Protein AF-A0A3M1ZAU6-F1 (afdb_monomer_lite)

pLDDT: mean 72.03, std 17.82, range [27.53, 95.62]

Sequence (180 aa):
MIGEVCVTHIYGMLLENPDWTAGNATLAAFKDDMAADFVGQSETLRQSIRQLQSDIEAHGQSLAADRATLDSLAARAGDLVTAIAAATDTTVQDSLRALLLPVTDAADILVATLSESDSLFWTTVLDATNTLLAQNDGLDDSAWHYWAEKRLNEIALNSLTHRQVIYIRRRIAAATATRR

Secondary structure (DSSP, 8-state):
---------HHHHHHH-GGGGTT-SSHHHHHHHHTSSHHHHHHHHHHHHHHHHHHHHHHHHHTHHHHHHHHHHHHHHHHHHHHHHH---HHHHHHHHHHHHHHHHHHHHHHHHHHHHHHHHHHHHHHHHHHHHHHHHTS--SSHHHHHHHHHHHHHHHHHHHHHHHHHHHHHHHHHHTT-

Structure (mmCIF, N/CA/C/O backbone):
data_AF-A0A3M1ZAU6-F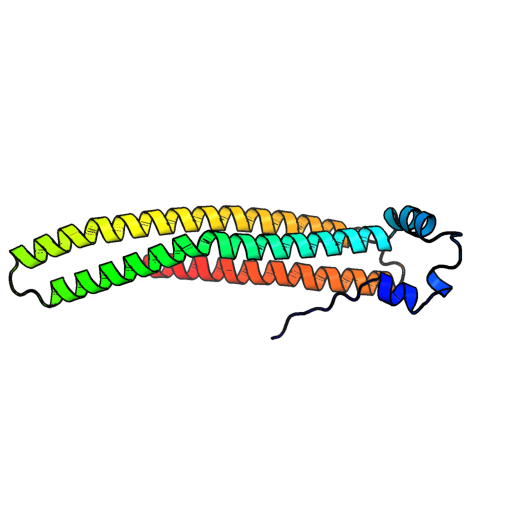1
#
_entry.id   AF-A0A3M1ZAU6-F1
#
loop_
_atom_site.group_PDB
_atom_site.id
_atom_site.type_symbol
_atom_site.label_atom_id
_atom_site.label_alt_id
_atom_site.label_comp_id
_atom_site.label_asym_id
_atom_site.label_entity_id
_atom_site.label_seq_id
_atom_site.pdbx_PDB_ins_code
_atom_site.Cartn_x
_atom_site.Cartn_y
_atom_site.Cartn_z
_atom_site.occupancy
_atom_site.B_iso_or_equiv
_atom_site.auth_seq_id
_atom_site.auth_comp_id
_atom_site.auth_asym_id
_atom_site.auth_atom_id
_atom_site.pdbx_PDB_model_num
ATOM 1 N N . MET A 1 1 ? 18.582 -8.563 6.661 1.00 29.03 1 MET A N 1
ATOM 2 C CA . MET A 1 1 ? 18.559 -7.677 5.482 1.00 29.03 1 MET A CA 1
ATOM 3 C C . MET A 1 1 ? 18.819 -8.535 4.261 1.00 29.03 1 MET A C 1
ATOM 5 O O . MET A 1 1 ? 19.957 -8.888 4.011 1.00 29.03 1 MET A O 1
ATOM 9 N N . ILE A 1 2 ? 17.765 -8.980 3.586 1.00 27.53 2 ILE A N 1
ATOM 10 C CA . ILE A 1 2 ? 17.860 -9.641 2.281 1.00 27.53 2 ILE A CA 1
ATOM 11 C C . ILE A 1 2 ? 16.959 -8.798 1.390 1.00 27.53 2 ILE A C 1
ATOM 13 O O . ILE A 1 2 ? 15.772 -8.690 1.699 1.00 27.53 2 ILE A O 1
ATOM 17 N N . GLY A 1 3 ? 17.505 -8.160 0.357 1.00 28.73 3 GLY A N 1
ATOM 18 C CA . GLY A 1 3 ? 16.657 -7.516 -0.644 1.00 28.73 3 GLY A CA 1
ATOM 19 C C . GLY A 1 3 ? 17.181 -6.261 -1.327 1.00 28.73 3 GLY A C 1
ATOM 20 O O . GLY A 1 3 ? 16.444 -5.729 -2.148 1.00 28.73 3 GLY A O 1
ATOM 21 N N . GLU A 1 4 ? 18.408 -5.803 -1.070 1.00 34.56 4 GLU A N 1
ATOM 22 C CA . GLU A 1 4 ? 19.088 -4.965 -2.064 1.00 34.56 4 GLU A CA 1
ATOM 23 C C . GLU A 1 4 ? 19.498 -5.881 -3.218 1.00 34.56 4 GLU A C 1
ATOM 25 O O . GLU A 1 4 ? 20.598 -6.428 -3.264 1.00 34.56 4 GLU A O 1
ATOM 30 N N . VAL A 1 5 ? 18.576 -6.100 -4.156 1.00 40.97 5 VAL A N 1
ATOM 31 C CA . VAL A 1 5 ? 19.003 -6.348 -5.529 1.00 40.97 5 VAL A CA 1
ATOM 32 C C . VAL A 1 5 ? 19.620 -5.022 -5.954 1.00 40.97 5 VAL A C 1
ATOM 34 O O . VAL A 1 5 ? 18.906 -4.099 -6.338 1.00 40.97 5 VAL A O 1
ATOM 37 N N . CYS A 1 6 ? 20.936 -4.890 -5.770 1.00 39.25 6 CYS A N 1
ATOM 38 C CA . CYS A 1 6 ? 21.713 -3.825 -6.383 1.00 39.25 6 CYS A CA 1
ATOM 39 C C . CYS A 1 6 ? 21.531 -3.980 -7.887 1.00 39.25 6 CYS A C 1
ATOM 41 O O . CYS A 1 6 ? 22.209 -4.770 -8.537 1.00 39.25 6 CYS A O 1
ATOM 43 N N . VAL A 1 7 ? 20.554 -3.262 -8.423 1.00 44.50 7 VAL A N 1
ATOM 44 C CA . VAL A 1 7 ? 20.409 -3.056 -9.850 1.00 44.50 7 VAL A CA 1
ATOM 45 C C . VAL A 1 7 ? 21.634 -2.245 -10.261 1.00 44.50 7 VAL A C 1
ATOM 47 O O . VAL A 1 7 ? 21.680 -1.028 -10.076 1.00 44.50 7 VAL A O 1
ATOM 50 N N . THR A 1 8 ? 22.683 -2.937 -10.704 1.00 49.28 8 THR A N 1
ATOM 51 C CA . THR A 1 8 ? 23.946 -2.327 -11.120 1.00 49.28 8 THR A CA 1
ATOM 52 C C . THR A 1 8 ? 23.634 -1.277 -12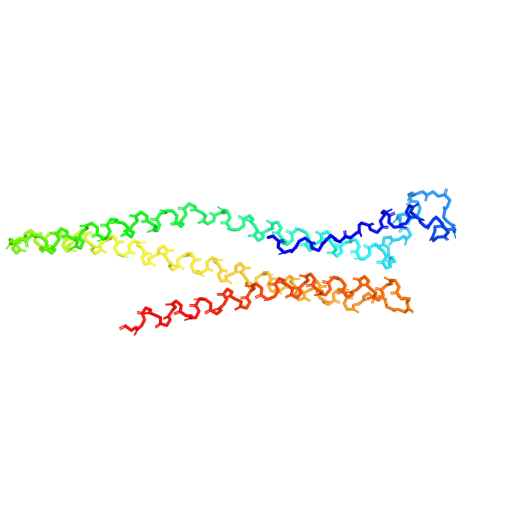.178 1.00 49.28 8 THR A C 1
ATOM 54 O O . THR A 1 8 ? 23.055 -1.589 -13.220 1.00 49.28 8 THR A O 1
ATOM 57 N N . HIS A 1 9 ? 23.947 -0.009 -11.894 1.00 55.25 9 HIS A N 1
ATOM 58 C CA . HIS A 1 9 ? 23.708 1.103 -12.815 1.00 55.25 9 HIS A CA 1
ATOM 59 C C . HIS A 1 9 ? 24.356 0.752 -14.158 1.00 55.25 9 HIS A C 1
ATOM 61 O O . HIS A 1 9 ? 25.561 0.518 -14.210 1.00 55.25 9 HIS A O 1
ATOM 67 N N . ILE A 1 10 ? 23.574 0.693 -15.237 1.00 51.44 10 ILE A N 1
ATOM 68 C CA . ILE A 1 10 ? 24.080 0.286 -16.555 1.00 51.44 10 ILE A CA 1
ATOM 69 C C . ILE A 1 10 ? 25.193 1.245 -17.009 1.00 51.44 10 ILE A C 1
ATOM 71 O O . ILE A 1 10 ? 26.161 0.825 -17.628 1.00 51.44 10 ILE A O 1
ATOM 75 N N . TYR A 1 11 ? 25.138 2.504 -16.562 1.00 46.56 11 TYR A N 1
ATOM 76 C CA . TYR A 1 11 ? 26.209 3.485 -16.727 1.00 46.56 11 TYR A CA 1
ATOM 77 C C . TYR A 1 11 ? 27.533 3.096 -16.049 1.00 46.56 11 TYR A C 1
ATOM 79 O O . TYR A 1 11 ? 28.586 3.423 -16.580 1.00 46.56 11 TYR A O 1
ATOM 87 N N . GLY A 1 12 ? 27.509 2.383 -14.920 1.00 49.62 12 GLY A N 1
ATOM 88 C CA . GLY A 1 12 ? 28.716 1.829 -14.296 1.00 49.62 12 GLY A CA 1
ATOM 89 C C . GLY A 1 12 ? 29.340 0.726 -15.152 1.00 49.62 12 GLY A C 1
ATOM 90 O O . GLY A 1 12 ? 30.534 0.765 -15.419 1.00 49.62 12 GLY A O 1
ATOM 91 N N . MET A 1 13 ? 28.518 -0.182 -15.689 1.00 50.88 13 MET A N 1
ATOM 92 C CA . MET A 1 13 ? 28.999 -1.247 -16.582 1.00 50.88 13 MET A CA 1
ATOM 93 C C . MET A 1 13 ? 29.466 -0.721 -17.949 1.00 50.88 13 MET A C 1
ATOM 95 O O . MET A 1 13 ? 30.411 -1.261 -18.519 1.00 50.88 13 MET A O 1
ATOM 99 N N . LEU A 1 14 ? 28.837 0.341 -18.466 1.00 48.88 14 LEU A N 1
ATOM 100 C CA . LEU A 1 14 ? 29.240 1.022 -19.704 1.00 48.88 14 LEU A CA 1
ATOM 101 C C . LEU A 1 14 ? 30.577 1.763 -19.547 1.00 48.88 14 LEU A C 1
ATOM 103 O O . LEU A 1 14 ? 31.363 1.803 -20.487 1.00 48.88 14 LEU A O 1
ATOM 107 N N . LEU A 1 15 ? 30.862 2.314 -18.360 1.00 45.59 15 LEU A N 1
ATOM 108 C CA . LEU A 1 15 ? 32.170 2.902 -18.040 1.00 45.59 15 LEU A CA 1
ATOM 109 C C . LEU A 1 15 ? 33.272 1.839 -17.911 1.00 45.59 15 LEU A C 1
ATOM 111 O O . LEU A 1 15 ? 34.426 2.114 -18.231 1.00 45.59 15 LEU A O 1
ATOM 115 N N . GLU A 1 16 ? 32.921 0.634 -17.463 1.00 44.84 16 GLU A N 1
ATOM 116 C CA . GLU A 1 16 ? 33.837 -0.508 -17.345 1.00 44.84 16 GLU A CA 1
ATOM 117 C C . GLU A 1 16 ? 34.095 -1.220 -18.686 1.00 44.84 16 GLU A C 1
ATOM 119 O O . GLU A 1 16 ? 35.085 -1.938 -18.811 1.00 44.84 16 GLU A O 1
ATOM 124 N N . ASN A 1 17 ? 33.244 -1.003 -19.699 1.00 44.28 17 ASN A N 1
ATOM 125 C CA . ASN A 1 17 ? 33.332 -1.635 -21.020 1.00 44.28 17 ASN A CA 1
ATOM 126 C C . ASN A 1 17 ? 33.204 -0.586 -22.145 1.00 44.28 17 ASN A C 1
ATOM 128 O O . ASN A 1 17 ? 32.196 -0.552 -22.855 1.00 44.28 17 ASN A O 1
ATOM 132 N N . PRO A 1 18 ? 34.220 0.279 -22.334 1.00 51.31 18 PRO A N 1
ATOM 133 C CA . PRO A 1 18 ? 34.162 1.408 -23.268 1.00 51.31 18 PRO A CA 1
ATOM 134 C C . PRO A 1 18 ? 33.949 0.989 -24.732 1.00 51.31 18 PRO A C 1
ATOM 136 O O . PRO A 1 18 ? 33.390 1.760 -25.512 1.00 51.31 18 PRO A O 1
ATOM 139 N N . ASP A 1 19 ? 34.303 -0.243 -25.102 1.00 52.50 19 ASP A N 1
ATOM 140 C CA . ASP A 1 19 ? 34.096 -0.787 -26.451 1.00 52.50 19 ASP A CA 1
ATOM 141 C C . ASP A 1 19 ? 32.606 -0.914 -26.823 1.00 52.50 19 ASP A C 1
ATOM 143 O O . ASP A 1 19 ? 32.263 -0.952 -28.002 1.00 52.50 19 ASP A O 1
ATOM 147 N N . TRP A 1 20 ? 31.703 -0.915 -25.834 1.00 49.44 20 TRP A N 1
ATOM 148 C CA . TRP A 1 20 ? 30.248 -0.899 -26.042 1.00 49.44 20 TRP A CA 1
ATOM 149 C C . TRP A 1 20 ? 29.717 0.489 -26.434 1.00 49.44 20 TRP A C 1
ATOM 151 O O . TRP A 1 20 ? 28.560 0.622 -26.818 1.00 49.44 20 TRP A O 1
ATOM 161 N N . THR A 1 21 ? 30.559 1.526 -26.359 1.00 50.22 21 THR A N 1
ATOM 162 C CA . THR A 1 21 ? 30.239 2.915 -26.745 1.00 50.22 21 THR A CA 1
ATOM 163 C C . THR A 1 21 ? 30.874 3.331 -28.078 1.00 50.22 21 THR A C 1
ATOM 165 O O . THR A 1 21 ? 30.766 4.490 -28.491 1.00 50.22 21 THR A O 1
ATOM 168 N N . ALA A 1 22 ? 31.544 2.400 -28.767 1.00 44.75 22 ALA A N 1
ATOM 169 C CA . ALA A 1 22 ? 32.272 2.667 -30.000 1.00 44.75 22 ALA A CA 1
ATOM 170 C C . ALA A 1 22 ? 31.312 3.029 -31.151 1.00 44.75 22 ALA A C 1
ATOM 172 O O . ALA A 1 22 ? 30.796 2.162 -31.849 1.00 44.75 22 ALA A O 1
ATOM 173 N N . GLY A 1 23 ? 31.079 4.330 -31.352 1.00 50.03 23 GLY A N 1
ATOM 174 C CA . GLY A 1 23 ? 30.281 4.837 -32.473 1.00 50.03 23 GLY A CA 1
ATOM 175 C C . GLY A 1 23 ? 29.723 6.251 -32.306 1.00 50.03 23 GLY A C 1
ATOM 176 O O . GLY A 1 23 ? 29.515 6.920 -33.314 1.00 50.03 23 GLY A O 1
ATOM 177 N N . ASN A 1 24 ? 29.543 6.749 -31.075 1.00 49.53 24 ASN A N 1
ATOM 178 C CA . ASN A 1 24 ? 28.910 8.054 -30.840 1.00 49.53 24 ASN A CA 1
ATOM 179 C C . ASN A 1 24 ? 29.892 9.121 -30.330 1.00 49.53 24 ASN A C 1
ATOM 181 O O . ASN A 1 24 ? 30.565 8.960 -29.316 1.00 49.53 24 ASN A O 1
ATOM 185 N N . ALA A 1 25 ? 29.966 10.244 -31.054 1.00 50.94 25 ALA A N 1
ATOM 186 C CA . ALA A 1 25 ? 31.002 11.270 -30.886 1.00 50.94 25 ALA A CA 1
ATOM 187 C C . ALA A 1 25 ? 30.865 12.132 -29.611 1.00 50.94 25 ALA A C 1
ATOM 189 O O . ALA A 1 25 ? 31.776 12.896 -29.295 1.00 50.94 25 ALA A O 1
ATOM 190 N N . THR A 1 26 ? 29.753 12.035 -28.868 1.00 51.59 26 THR A N 1
ATOM 191 C CA . THR A 1 26 ? 29.565 12.721 -27.575 1.00 51.59 26 THR A CA 1
ATOM 192 C C . THR A 1 26 ? 28.674 11.907 -26.628 1.00 51.59 26 THR A C 1
ATOM 194 O O . THR A 1 26 ? 27.780 11.195 -27.078 1.00 51.59 26 THR A O 1
ATOM 197 N N . LEU A 1 27 ? 28.855 12.066 -25.309 1.00 46.59 27 LEU A N 1
ATOM 198 C CA . LEU A 1 27 ? 27.989 11.466 -24.277 1.00 46.59 27 LEU A CA 1
ATOM 199 C C . LEU A 1 27 ? 26.517 11.900 -24.414 1.00 46.59 27 LEU A C 1
ATOM 201 O O . LEU A 1 27 ? 25.626 11.141 -24.054 1.00 46.59 27 LEU A O 1
ATOM 205 N N . ALA A 1 28 ? 26.260 13.113 -24.912 1.00 45.47 28 ALA A N 1
ATOM 206 C CA . ALA A 1 28 ? 24.908 13.613 -25.160 1.00 45.47 28 ALA A CA 1
ATOM 207 C C . ALA A 1 28 ? 24.257 12.896 -26.351 1.00 45.47 28 ALA A C 1
ATOM 209 O O . ALA A 1 28 ? 23.180 12.341 -26.191 1.00 45.47 28 ALA A O 1
ATOM 210 N N . ALA A 1 29 ? 24.957 12.805 -27.488 1.00 50.94 29 ALA A N 1
ATOM 211 C CA . ALA A 1 29 ? 24.487 12.038 -28.641 1.00 50.94 29 ALA A CA 1
ATOM 212 C C . ALA A 1 29 ? 24.290 10.560 -28.285 1.00 50.94 29 ALA A C 1
ATOM 214 O O . ALA A 1 29 ? 23.271 9.991 -28.627 1.00 50.94 29 ALA A O 1
ATOM 215 N N . PHE A 1 30 ? 25.206 9.966 -27.515 1.00 50.34 30 PHE A N 1
ATOM 216 C CA . PHE A 1 30 ? 25.046 8.611 -26.993 1.00 50.34 30 PHE A CA 1
ATOM 217 C C . PHE A 1 30 ? 23.799 8.469 -26.110 1.00 50.34 30 PHE A C 1
ATOM 219 O O . PHE A 1 30 ? 23.060 7.512 -26.272 1.00 50.34 30 PHE A O 1
ATOM 226 N N . LYS A 1 31 ? 23.528 9.415 -25.202 1.00 48.78 31 LYS A N 1
ATOM 227 C CA . LYS A 1 31 ? 22.316 9.397 -24.366 1.00 48.78 31 LYS A CA 1
ATOM 228 C C . LYS A 1 31 ? 21.031 9.548 -25.181 1.00 48.78 31 LYS A C 1
ATOM 230 O O . LYS A 1 31 ? 20.067 8.864 -24.864 1.00 48.78 31 LYS A O 1
ATOM 235 N N . ASP A 1 32 ? 21.028 10.402 -26.200 1.00 53.88 32 ASP A N 1
ATOM 236 C CA . ASP A 1 32 ? 19.865 10.624 -27.068 1.00 53.88 32 ASP A CA 1
ATOM 237 C C . ASP A 1 32 ? 19.599 9.417 -27.987 1.00 53.88 32 ASP A C 1
ATOM 239 O O . ASP A 1 32 ? 18.448 9.029 -28.168 1.00 53.88 32 ASP A O 1
ATOM 243 N N . ASP A 1 33 ? 20.654 8.774 -28.497 1.00 53.03 33 ASP A N 1
ATOM 244 C CA . ASP A 1 33 ? 20.579 7.549 -29.311 1.00 53.03 33 ASP A CA 1
ATOM 245 C C . ASP A 1 33 ? 20.166 6.338 -28.448 1.00 53.03 33 ASP A C 1
ATOM 247 O O . ASP A 1 33 ? 19.320 5.532 -28.831 1.00 53.03 33 ASP A O 1
ATOM 251 N N . MET A 1 34 ? 20.685 6.259 -27.215 1.00 52.34 34 MET A N 1
ATOM 252 C CA . MET A 1 34 ? 20.346 5.213 -26.243 1.00 52.34 34 MET A CA 1
ATOM 253 C C . MET A 1 34 ? 18.957 5.386 -25.625 1.00 52.34 34 MET A C 1
ATOM 255 O O . MET A 1 34 ? 18.393 4.396 -25.171 1.00 52.34 34 MET A O 1
ATOM 259 N N . ALA A 1 35 ? 18.392 6.599 -25.588 1.00 52.19 35 ALA A N 1
ATOM 260 C CA . ALA A 1 35 ? 17.068 6.859 -25.013 1.00 52.19 35 ALA A CA 1
ATOM 261 C C . ALA A 1 35 ? 15.941 6.113 -25.749 1.00 52.19 35 ALA A C 1
ATOM 263 O O . ALA A 1 35 ? 14.926 5.787 -25.134 1.00 52.19 35 ALA A O 1
ATOM 264 N N . ALA A 1 36 ? 16.122 5.828 -27.043 1.00 55.88 36 ALA A N 1
ATOM 265 C CA . ALA A 1 36 ? 15.192 5.036 -27.848 1.00 55.88 36 ALA A CA 1
ATOM 266 C C . ALA 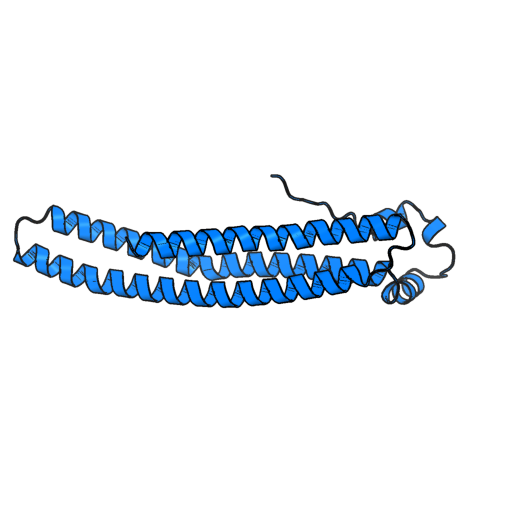A 1 36 ? 15.521 3.530 -27.862 1.00 55.88 36 ALA A C 1
ATOM 268 O O . ALA A 1 36 ? 14.660 2.725 -28.221 1.00 55.88 36 ALA A O 1
ATOM 269 N N . ASP A 1 37 ? 16.735 3.156 -27.460 1.00 66.19 37 ASP A N 1
ATOM 270 C CA . ASP A 1 37 ? 17.273 1.796 -27.516 1.00 66.19 37 ASP A CA 1
ATOM 271 C C . ASP A 1 37 ? 17.165 1.068 -26.156 1.00 66.19 37 ASP A C 1
ATOM 273 O O . ASP A 1 37 ? 16.738 1.649 -25.151 1.00 66.19 37 ASP A O 1
ATOM 277 N N . PHE A 1 38 ? 17.550 -0.212 -26.104 1.00 64.69 38 PHE A N 1
ATOM 278 C CA . PHE A 1 38 ? 17.407 -1.092 -24.935 1.00 64.69 38 PHE A CA 1
ATOM 279 C C . PHE A 1 38 ? 17.854 -0.444 -23.610 1.00 64.69 38 PHE A C 1
ATOM 281 O O . PHE A 1 38 ? 17.157 -0.529 -22.599 1.00 64.69 38 PHE A O 1
ATOM 288 N N . VAL A 1 39 ? 19.007 0.236 -23.596 1.00 65.88 39 VAL A N 1
ATOM 289 C CA . VAL A 1 39 ? 19.570 0.862 -22.382 1.00 65.88 39 VAL A CA 1
ATOM 290 C C . VAL A 1 39 ? 18.683 1.982 -21.843 1.00 65.88 39 VAL A C 1
ATOM 292 O O . VAL A 1 39 ? 18.480 2.056 -20.630 1.00 65.88 39 VAL A O 1
ATOM 295 N N . GLY A 1 40 ? 18.151 2.846 -22.709 1.00 65.62 40 GLY A N 1
ATOM 296 C CA . GLY A 1 40 ? 17.258 3.926 -22.299 1.00 65.62 40 GLY A CA 1
ATOM 297 C C . GLY A 1 40 ? 15.955 3.380 -21.740 1.00 65.62 40 GLY A C 1
ATOM 298 O O . GLY A 1 40 ? 15.556 3.758 -20.640 1.00 65.62 40 GLY A O 1
ATOM 299 N N . GLN A 1 41 ? 15.355 2.417 -22.443 1.00 70.69 41 GLN A N 1
ATOM 300 C CA . GLN A 1 41 ? 14.123 1.759 -22.007 1.00 70.69 41 GLN A CA 1
ATOM 301 C C . GLN A 1 41 ? 14.315 1.035 -20.662 1.00 70.69 41 GLN A C 1
ATOM 303 O O . GLN A 1 41 ? 13.493 1.183 -19.755 1.00 70.69 41 GLN A O 1
ATOM 308 N N . SER A 1 42 ? 15.439 0.334 -20.482 1.00 69.38 42 SER A N 1
ATOM 309 C CA . SER A 1 42 ? 15.781 -0.337 -19.225 1.00 69.38 42 SER A CA 1
ATOM 310 C C . SER A 1 42 ? 16.034 0.652 -18.080 1.00 69.38 42 SER A C 1
ATOM 312 O O . SER A 1 42 ? 15.584 0.428 -16.957 1.00 69.38 42 SER A O 1
ATOM 314 N N . GLU A 1 43 ? 16.718 1.775 -18.314 1.00 70.31 43 GLU A N 1
ATOM 315 C CA . GLU A 1 43 ? 16.939 2.778 -17.263 1.00 70.31 43 GLU A CA 1
ATOM 316 C C . GLU A 1 43 ? 15.638 3.492 -16.871 1.00 70.31 43 GLU A C 1
ATOM 318 O O . GLU A 1 43 ? 15.377 3.678 -15.679 1.00 70.31 43 GLU A O 1
ATOM 323 N N . THR A 1 44 ? 14.778 3.822 -17.839 1.00 74.38 44 THR A N 1
ATOM 324 C CA . THR A 1 44 ? 13.429 4.343 -17.572 1.00 74.38 44 THR A CA 1
ATOM 325 C C . THR A 1 44 ? 12.613 3.361 -16.733 1.00 74.38 44 THR A C 1
ATOM 327 O O . THR A 1 44 ? 11.971 3.768 -15.758 1.00 74.38 44 THR A O 1
ATOM 330 N N . LEU A 1 45 ? 12.679 2.065 -17.047 1.00 76.44 45 LEU A N 1
ATOM 331 C CA . LEU A 1 45 ? 12.005 1.023 -16.280 1.00 76.44 45 LEU A CA 1
ATOM 332 C C . LEU A 1 45 ? 12.520 0.969 -14.834 1.00 76.44 45 LEU A C 1
ATOM 334 O O . LEU A 1 45 ? 11.733 0.989 -13.889 1.00 76.44 45 LEU A O 1
ATOM 338 N N . ARG A 1 46 ? 13.841 0.994 -14.632 1.00 75.62 46 ARG A N 1
ATOM 339 C CA . ARG A 1 46 ? 14.462 1.002 -13.295 1.00 75.62 46 ARG A CA 1
ATOM 340 C C . ARG A 1 46 ? 14.103 2.235 -12.475 1.00 75.62 46 ARG A C 1
ATOM 342 O O . ARG A 1 46 ? 13.938 2.137 -11.258 1.00 75.62 46 ARG A O 1
ATOM 349 N N . GLN A 1 47 ? 14.034 3.407 -13.101 1.00 79.44 47 GLN A N 1
ATOM 350 C CA . GLN A 1 47 ? 13.596 4.634 -12.431 1.00 79.44 47 GLN A CA 1
ATOM 351 C C . GLN A 1 47 ? 12.128 4.533 -12.021 1.00 79.44 47 GLN A C 1
ATOM 353 O O . GLN A 1 47 ? 11.791 4.862 -10.887 1.00 79.44 47 GLN A O 1
ATOM 358 N N . SER A 1 48 ? 11.283 3.982 -12.891 1.00 79.81 48 SER A N 1
ATOM 359 C CA . SER A 1 48 ? 9.863 3.763 -12.608 1.00 79.81 48 SER A CA 1
ATOM 360 C C . SER A 1 48 ? 9.645 2.739 -11.485 1.00 79.81 48 SER A C 1
ATOM 362 O O . SER A 1 48 ? 8.818 2.962 -10.605 1.00 79.81 48 SER A O 1
ATOM 364 N N . ILE A 1 49 ? 10.441 1.662 -11.438 1.00 79.31 49 ILE A N 1
ATOM 365 C CA . ILE A 1 49 ? 10.442 0.694 -10.327 1.00 79.31 49 ILE A CA 1
ATOM 366 C C . ILE A 1 49 ? 10.846 1.372 -9.010 1.00 79.31 49 ILE A C 1
ATOM 368 O O . ILE A 1 49 ? 10.194 1.156 -7.988 1.00 79.31 49 ILE A O 1
ATOM 372 N N . ARG A 1 50 ? 11.897 2.205 -9.018 1.00 81.19 50 ARG A N 1
ATOM 373 C CA . ARG A 1 50 ? 12.336 2.959 -7.829 1.00 81.19 50 ARG A CA 1
ATOM 374 C C . ARG A 1 50 ? 11.276 3.952 -7.355 1.00 81.19 50 ARG A C 1
ATOM 376 O O . ARG A 1 50 ? 11.038 4.045 -6.154 1.00 81.19 50 ARG A O 1
ATOM 383 N N . GLN A 1 51 ? 10.614 4.646 -8.278 1.00 82.12 51 GLN A N 1
ATOM 384 C CA . GLN A 1 51 ? 9.507 5.538 -7.941 1.00 82.12 51 GLN A CA 1
ATOM 385 C C . GLN A 1 51 ? 8.361 4.758 -7.288 1.00 82.12 51 GLN A C 1
ATOM 387 O O . GLN A 1 51 ? 7.922 5.127 -6.205 1.00 82.12 51 GLN A O 1
ATOM 392 N N . LEU A 1 52 ? 7.955 3.624 -7.870 1.00 80.44 52 LEU A N 1
ATOM 393 C CA . LEU A 1 52 ? 6.903 2.775 -7.308 1.00 80.44 52 LEU A CA 1
ATOM 394 C C . LEU A 1 52 ? 7.255 2.266 -5.901 1.00 80.44 52 LEU A C 1
ATOM 396 O O . LEU A 1 52 ? 6.398 2.219 -5.020 1.00 80.44 52 LEU A O 1
ATOM 400 N N . GLN A 1 53 ? 8.519 1.907 -5.661 1.00 82.06 53 GLN A N 1
ATOM 401 C CA . GLN A 1 53 ? 8.999 1.544 -4.324 1.00 82.06 53 GLN A CA 1
ATOM 402 C C . GLN A 1 53 ? 8.892 2.716 -3.338 1.00 82.06 53 GLN A C 1
ATOM 404 O O . GLN A 1 53 ? 8.388 2.524 -2.231 1.00 82.06 53 GLN A O 1
ATOM 409 N N . SER A 1 54 ? 9.300 3.919 -3.749 1.00 82.31 54 SER A N 1
ATOM 410 C CA . SER A 1 54 ? 9.166 5.132 -2.935 1.00 82.31 54 SER A CA 1
ATOM 411 C C . SER A 1 54 ? 7.703 5.454 -2.622 1.00 82.31 54 SER A C 1
ATOM 413 O O . SER A 1 54 ? 7.396 5.844 -1.498 1.00 82.31 54 SER A O 1
ATOM 415 N N . ASP A 1 55 ? 6.793 5.269 -3.579 1.00 81.50 55 ASP A N 1
ATOM 416 C CA . ASP A 1 55 ? 5.364 5.533 -3.393 1.00 81.50 55 ASP A CA 1
ATOM 417 C C . ASP A 1 55 ? 4.745 4.553 -2.381 1.00 81.50 55 ASP A C 1
ATOM 419 O O . ASP A 1 55 ? 3.954 4.952 -1.525 1.00 81.50 55 ASP A O 1
ATOM 423 N N . ILE A 1 56 ? 5.155 3.277 -2.414 1.00 80.62 56 ILE A N 1
ATOM 424 C CA . ILE A 1 56 ? 4.765 2.263 -1.417 1.00 80.62 56 ILE A CA 1
ATOM 425 C C . ILE A 1 56 ? 5.246 2.645 -0.016 1.00 80.62 56 ILE A C 1
ATOM 427 O O . ILE A 1 56 ? 4.496 2.513 0.955 1.00 80.62 56 ILE A O 1
ATOM 431 N N . GLU A 1 57 ? 6.485 3.116 0.112 1.00 83.50 57 GLU A N 1
ATOM 432 C CA . GLU A 1 57 ? 7.024 3.561 1.398 1.00 83.50 57 GLU A CA 1
ATOM 433 C C . GLU A 1 57 ? 6.302 4.810 1.915 1.00 83.50 57 GLU A C 1
ATOM 435 O O . GLU A 1 57 ? 5.915 4.850 3.086 1.00 83.50 57 GLU A O 1
ATOM 440 N N . ALA A 1 58 ? 6.050 5.788 1.043 1.00 82.12 58 ALA A N 1
ATOM 441 C CA . ALA A 1 58 ? 5.319 7.005 1.376 1.00 82.12 58 ALA A CA 1
ATOM 442 C C . ALA A 1 58 ? 3.877 6.711 1.819 1.00 82.12 58 ALA A C 1
ATOM 444 O O . ALA A 1 58 ? 3.421 7.272 2.815 1.00 82.12 58 ALA A O 1
ATOM 445 N N . HIS A 1 59 ? 3.179 5.784 1.154 1.00 86.44 59 HIS A N 1
ATOM 446 C CA . HIS A 1 59 ? 1.851 5.325 1.583 1.00 86.44 59 HIS A CA 1
ATOM 447 C C . HIS A 1 59 ? 1.900 4.623 2.947 1.00 86.44 59 HIS A C 1
ATOM 449 O O . HIS A 1 59 ? 1.062 4.846 3.816 1.00 86.44 59 HIS A O 1
ATOM 455 N N . GLY A 1 60 ? 2.937 3.821 3.203 1.00 81.38 60 GLY A N 1
ATOM 456 C CA . GLY A 1 60 ? 3.154 3.233 4.526 1.00 81.38 60 GLY A CA 1
ATOM 457 C C . GLY A 1 60 ? 3.321 4.281 5.634 1.00 81.38 60 GLY A C 1
ATOM 458 O O . GLY A 1 60 ? 2.830 4.076 6.747 1.00 81.38 60 GLY A O 1
ATOM 459 N N . GLN A 1 61 ? 3.991 5.395 5.329 1.00 86.69 61 GLN A N 1
ATOM 460 C CA . GLN A 1 61 ? 4.203 6.511 6.253 1.00 86.69 61 GLN A CA 1
ATOM 461 C C . GLN A 1 61 ? 2.955 7.382 6.425 1.00 86.69 61 GLN A C 1
ATOM 463 O O . GLN A 1 61 ? 2.673 7.804 7.546 1.00 86.69 61 GLN A O 1
ATOM 468 N N . SER A 1 62 ? 2.182 7.623 5.360 1.00 87.88 62 SER A N 1
ATOM 469 C CA . SER A 1 62 ? 0.964 8.442 5.428 1.00 87.88 62 SER A CA 1
ATOM 470 C C . SER A 1 62 ? -0.082 7.835 6.368 1.00 87.88 62 SER A C 1
ATOM 472 O O . SER A 1 62 ? -0.748 8.565 7.097 1.00 87.88 62 SER A O 1
ATOM 474 N N . LEU A 1 63 ? -0.152 6.502 6.440 1.00 86.25 63 LEU A N 1
ATOM 475 C CA . LEU A 1 63 ? -1.067 5.776 7.326 1.00 86.25 63 LEU A CA 1
ATOM 476 C C . LEU A 1 63 ? -0.547 5.591 8.762 1.00 86.25 63 LEU A C 1
ATOM 478 O O . LEU A 1 63 ? -1.234 4.998 9.597 1.00 86.25 63 LEU A O 1
ATOM 482 N N . ALA A 1 64 ? 0.669 6.045 9.084 1.00 86.75 64 ALA A N 1
ATOM 483 C CA . ALA A 1 64 ? 1.267 5.809 10.399 1.00 86.75 64 ALA A CA 1
ATOM 484 C C . ALA A 1 64 ? 0.485 6.491 11.536 1.00 86.75 64 ALA A C 1
ATOM 486 O O . ALA A 1 64 ? 0.317 5.901 12.603 1.00 86.75 64 ALA A O 1
ATOM 487 N N . ALA A 1 65 ? -0.027 7.704 11.303 1.00 88.50 65 ALA A N 1
ATOM 488 C CA . ALA A 1 65 ? -0.810 8.448 12.291 1.00 88.50 65 ALA A CA 1
ATOM 489 C C . ALA A 1 65 ? -2.163 7.778 12.589 1.00 88.50 65 ALA A C 1
ATOM 491 O O . ALA A 1 65 ? -2.564 7.651 13.748 1.00 88.50 65 ALA A O 1
ATOM 492 N N . ASP A 1 66 ? -2.833 7.280 11.552 1.00 89.06 66 ASP A N 1
ATOM 493 C CA . ASP A 1 66 ? -4.101 6.562 11.685 1.00 89.06 66 ASP A CA 1
ATOM 494 C C . ASP A 1 66 ? -3.912 5.225 12.417 1.00 89.06 66 ASP A C 1
ATOM 496 O O . ASP A 1 66 ? -4.704 4.872 13.291 1.00 89.06 66 ASP A O 1
ATOM 500 N N . ARG A 1 67 ? -2.812 4.506 12.148 1.00 87.62 67 ARG A N 1
ATOM 501 C CA . ARG A 1 67 ? -2.444 3.292 12.901 1.00 87.62 67 ARG A CA 1
ATOM 502 C C . ARG A 1 67 ? -2.177 3.589 14.377 1.00 87.62 67 ARG A C 1
ATOM 504 O O . ARG A 1 67 ? -2.699 2.884 15.232 1.00 87.62 67 ARG A O 1
ATOM 511 N N . ALA A 1 68 ? -1.447 4.662 14.683 1.00 91.00 68 ALA A N 1
ATOM 512 C CA . ALA A 1 68 ? -1.228 5.087 16.067 1.00 91.00 68 ALA A CA 1
ATOM 513 C C . ALA A 1 68 ? -2.545 5.459 16.777 1.00 91.00 68 ALA A C 1
ATOM 515 O O . ALA A 1 68 ? -2.711 5.214 17.973 1.00 91.00 68 ALA A O 1
ATOM 516 N N . THR A 1 69 ? -3.505 6.018 16.036 1.00 92.62 69 THR A N 1
ATOM 517 C CA . THR A 1 69 ? -4.842 6.333 16.555 1.00 92.62 69 THR A CA 1
ATOM 518 C C . THR A 1 69 ? -5.632 5.058 16.857 1.00 92.62 69 THR A C 1
ATOM 520 O O . THR A 1 69 ? -6.236 4.964 17.925 1.00 92.62 69 THR A O 1
ATOM 523 N N . LEU A 1 70 ? -5.574 4.045 15.984 1.00 91.19 70 LEU A N 1
ATOM 524 C CA . LEU A 1 70 ? -6.150 2.725 16.264 1.00 91.19 70 LEU A CA 1
ATOM 525 C C . LEU A 1 70 ? -5.543 2.072 17.507 1.00 91.19 70 LEU A C 1
ATOM 527 O O . LEU A 1 70 ? -6.293 1.574 18.344 1.00 91.19 70 LEU A O 1
ATOM 531 N N . ASP A 1 71 ? -4.219 2.111 17.663 1.00 91.44 71 ASP A N 1
ATOM 532 C CA . ASP A 1 71 ? -3.544 1.555 18.842 1.00 91.44 71 ASP A CA 1
ATOM 533 C C . ASP A 1 71 ? -4.012 2.251 20.131 1.00 91.44 71 ASP A C 1
ATOM 535 O O . ASP A 1 71 ? -4.268 1.602 21.148 1.00 91.44 71 ASP A O 1
ATOM 539 N N . SER A 1 72 ? -4.203 3.574 20.083 1.00 94.00 72 SER A N 1
ATOM 540 C CA . SER A 1 72 ? -4.739 4.346 21.208 1.00 94.00 72 SER A CA 1
ATOM 541 C C . SER A 1 72 ? -6.196 3.990 21.531 1.00 94.00 72 SER A C 1
ATOM 543 O O . SER A 1 72 ? -6.540 3.822 22.704 1.00 94.00 72 SER A O 1
ATOM 545 N N . LEU A 1 73 ? -7.051 3.836 20.514 1.00 93.00 73 LEU A N 1
ATOM 546 C CA . LEU A 1 73 ? -8.443 3.412 20.696 1.00 93.00 73 LEU A CA 1
ATOM 547 C C . LEU A 1 73 ? -8.525 1.992 21.268 1.00 93.00 73 LEU A C 1
ATOM 549 O O . LEU A 1 73 ? -9.315 1.751 22.180 1.00 93.00 73 LEU A O 1
ATOM 553 N N . ALA A 1 74 ? -7.675 1.078 20.797 1.00 91.00 74 ALA A N 1
ATOM 554 C CA . ALA A 1 74 ? -7.588 -0.288 21.303 1.00 91.00 74 ALA A CA 1
ATOM 555 C C . ALA A 1 74 ? -7.149 -0.327 22.775 1.00 91.00 74 ALA A C 1
ATOM 557 O O . ALA A 1 74 ? -7.766 -1.029 23.577 1.00 91.00 74 ALA A O 1
ATOM 558 N N . ALA A 1 75 ? -6.140 0.466 23.153 1.00 92.31 75 ALA A N 1
ATOM 559 C CA . ALA A 1 75 ? -5.717 0.598 24.546 1.00 92.31 75 ALA A CA 1
ATOM 560 C C . ALA A 1 75 ? -6.863 1.114 25.430 1.00 92.31 75 ALA A C 1
ATOM 562 O O . ALA A 1 75 ? -7.191 0.505 26.447 1.00 92.31 75 ALA A O 1
ATOM 563 N N . ARG A 1 76 ? -7.551 2.175 24.989 1.00 93.56 76 ARG A N 1
ATOM 564 C CA . ARG A 1 76 ? -8.689 2.750 25.717 1.00 93.56 76 ARG A CA 1
ATOM 565 C C . ARG A 1 76 ? -9.857 1.772 25.854 1.00 93.56 76 ARG A C 1
ATOM 567 O O . ARG A 1 76 ? -10.491 1.722 26.906 1.00 93.56 76 ARG A O 1
ATOM 574 N N . ALA A 1 77 ? -10.148 0.993 24.814 1.00 92.69 77 ALA A N 1
ATOM 575 C CA . ALA A 1 77 ? -11.149 -0.066 24.878 1.00 92.69 77 ALA A CA 1
ATOM 576 C C . ALA A 1 77 ? -10.745 -1.153 25.889 1.00 92.69 77 ALA A C 1
ATOM 578 O O . ALA A 1 77 ? -11.572 -1.572 26.696 1.00 92.69 77 ALA A O 1
ATOM 579 N N . GLY A 1 78 ? -9.471 -1.560 25.901 1.00 92.25 78 GLY A N 1
ATOM 580 C CA . GLY A 1 78 ? -8.924 -2.512 26.873 1.00 92.25 78 GLY A CA 1
ATOM 581 C C . GLY A 1 78 ? -9.034 -2.030 28.324 1.00 92.25 78 GLY A C 1
ATOM 582 O O . GLY A 1 78 ? -9.452 -2.795 29.200 1.00 92.25 78 GLY A O 1
ATOM 583 N N . ASP A 1 79 ? -8.743 -0.752 28.572 1.00 94.25 79 ASP A N 1
ATOM 584 C CA . ASP A 1 79 ? -8.898 -0.127 29.890 1.00 94.25 79 ASP A CA 1
ATOM 585 C C . ASP A 1 79 ? -10.363 -0.136 30.345 1.00 94.25 79 ASP A C 1
ATOM 587 O O . ASP A 1 79 ? -10.667 -0.509 31.480 1.00 94.25 79 ASP A O 1
ATOM 591 N N . LEU A 1 80 ? -11.292 0.212 29.446 1.00 93.88 80 LEU A N 1
ATOM 592 C CA . LEU A 1 80 ? -12.729 0.193 29.728 1.00 93.88 80 LEU A CA 1
ATOM 593 C C . LEU A 1 80 ? -13.237 -1.225 30.012 1.00 93.88 80 LEU A C 1
ATOM 595 O O . LEU A 1 80 ? -13.983 -1.417 30.969 1.00 93.88 80 LEU A O 1
ATOM 599 N N . VAL A 1 81 ? -12.807 -2.228 29.242 1.00 94.00 81 VAL A N 1
ATOM 600 C CA . VAL A 1 81 ? -13.153 -3.641 29.484 1.00 94.00 81 VAL A CA 1
ATOM 601 C C . VAL A 1 81 ? -12.651 -4.100 30.854 1.00 94.00 81 VAL A C 1
ATOM 603 O O . VAL A 1 81 ? -13.399 -4.727 31.607 1.00 94.00 81 VAL A O 1
ATOM 606 N N . THR A 1 82 ? -11.417 -3.742 31.213 1.00 94.81 82 THR A N 1
ATOM 607 C CA . THR A 1 82 ? -10.837 -4.066 32.524 1.00 94.81 82 THR A CA 1
ATOM 608 C C . THR A 1 82 ? -11.609 -3.383 33.657 1.00 94.81 82 THR A C 1
ATOM 610 O O . THR A 1 82 ? -11.928 -4.021 34.661 1.00 94.81 82 THR A O 1
ATOM 613 N N . ALA A 1 83 ? -11.980 -2.112 33.484 1.00 93.38 83 ALA A N 1
ATOM 614 C CA . ALA A 1 83 ? -12.771 -1.363 34.458 1.00 93.38 83 ALA A CA 1
ATOM 615 C C . ALA A 1 83 ? -14.188 -1.937 34.633 1.00 93.38 83 ALA A C 1
ATOM 617 O O . ALA A 1 83 ? -14.666 -2.038 35.761 1.00 93.38 83 ALA A O 1
ATOM 618 N N . ILE A 1 84 ? -14.842 -2.369 33.548 1.00 93.62 84 ILE A N 1
ATOM 619 C CA . ILE A 1 84 ? -16.148 -3.048 33.601 1.00 93.62 84 ILE A CA 1
ATOM 620 C C . ILE A 1 84 ? -16.038 -4.349 34.400 1.00 93.62 84 ILE A C 1
ATOM 622 O O . ILE A 1 84 ? -16.892 -4.617 35.241 1.00 93.62 84 ILE A O 1
ATOM 626 N N . ALA A 1 85 ? -14.990 -5.142 34.159 1.00 93.06 85 ALA A N 1
ATOM 627 C CA . ALA A 1 85 ? -14.771 -6.405 34.863 1.00 93.06 85 ALA A CA 1
ATOM 628 C C . ALA A 1 85 ? -14.472 -6.211 36.362 1.00 93.06 85 ALA A C 1
ATOM 630 O O . ALA A 1 85 ? -14.839 -7.058 37.174 1.00 93.06 85 ALA A O 1
ATOM 631 N N . ALA A 1 86 ? -13.815 -5.107 36.728 1.00 94.75 86 ALA A N 1
ATOM 632 C CA . ALA A 1 86 ? -13.491 -4.773 38.114 1.00 94.75 86 ALA A CA 1
ATOM 633 C C . ALA A 1 86 ? -14.648 -4.096 38.874 1.00 94.75 86 ALA A C 1
ATOM 635 O O . ALA A 1 86 ? -14.686 -4.144 40.105 1.00 94.75 86 ALA A O 1
ATOM 636 N N . ALA A 1 87 ? -15.581 -3.451 38.170 1.00 92.94 87 ALA A N 1
ATOM 637 C CA . ALA A 1 87 ? -16.724 -2.791 38.785 1.00 92.94 87 ALA A CA 1
ATOM 638 C C . ALA A 1 87 ? -17.702 -3.821 39.370 1.00 92.94 87 ALA A C 1
ATOM 640 O O . ALA A 1 87 ? -18.090 -4.778 38.705 1.00 92.94 87 ALA A O 1
ATOM 641 N N . THR A 1 88 ? -18.138 -3.607 40.610 1.00 92.50 88 THR A N 1
ATOM 642 C CA . THR A 1 88 ? -19.139 -4.447 41.293 1.00 92.50 88 THR A CA 1
ATOM 643 C C . THR A 1 88 ? -20.547 -3.850 41.252 1.00 92.50 88 THR A C 1
ATOM 645 O O . THR A 1 88 ? -21.522 -4.570 41.455 1.00 92.50 88 THR A O 1
ATOM 648 N N . ASP A 1 89 ? -20.657 -2.548 40.973 1.00 95.62 89 ASP A N 1
ATOM 649 C CA . ASP A 1 89 ? -21.919 -1.822 40.818 1.00 95.62 89 ASP A CA 1
ATOM 650 C C . ASP A 1 89 ? -22.397 -1.883 39.360 1.00 95.62 89 ASP A C 1
ATOM 652 O O . ASP A 1 89 ? -21.681 -1.492 38.433 1.00 95.62 89 ASP A O 1
ATOM 656 N N . THR A 1 90 ? -23.624 -2.359 39.159 1.00 91.62 90 THR A N 1
ATOM 657 C CA . THR A 1 90 ? -24.248 -2.522 37.839 1.00 91.62 90 THR A CA 1
ATOM 658 C C . THR A 1 90 ? -24.475 -1.194 37.115 1.00 91.62 90 THR A C 1
ATOM 660 O O . THR A 1 90 ? -24.287 -1.123 35.905 1.00 91.62 90 THR A O 1
ATOM 663 N N . THR A 1 91 ? -24.762 -0.110 37.836 1.00 94.50 91 THR A N 1
ATOM 664 C CA . THR A 1 91 ? -24.920 1.243 37.273 1.00 94.50 91 THR A CA 1
ATOM 665 C C . THR A 1 91 ? -23.593 1.776 36.729 1.00 94.50 91 THR A C 1
ATOM 667 O O . THR A 1 91 ? -23.543 2.420 35.676 1.00 94.50 91 THR A O 1
ATOM 670 N N . VAL A 1 92 ? -22.494 1.488 37.435 1.00 92.31 92 VAL A N 1
ATOM 671 C CA . VAL A 1 92 ? -21.135 1.845 36.999 1.00 92.31 92 VAL A CA 1
ATOM 672 C C . VAL A 1 92 ? -20.737 1.012 35.782 1.00 92.31 92 VAL A C 1
ATOM 674 O O . VAL A 1 92 ? -20.232 1.569 34.808 1.00 92.31 92 VAL A O 1
ATOM 677 N N . GLN A 1 93 ? -21.015 -0.296 35.794 1.00 92.75 93 GLN A N 1
ATOM 678 C CA . GLN A 1 93 ? -20.784 -1.165 34.636 1.00 92.75 93 GLN A CA 1
ATOM 679 C C . GLN A 1 93 ? -21.531 -0.672 33.392 1.00 92.75 93 GLN A C 1
ATOM 681 O O . GLN A 1 93 ? -20.936 -0.602 32.318 1.00 92.75 93 GLN A O 1
ATOM 686 N N . ASP A 1 94 ? -22.802 -0.294 33.523 1.00 93.62 94 ASP A N 1
ATOM 687 C CA . ASP A 1 94 ? -23.607 0.179 32.395 1.00 93.62 94 ASP A CA 1
ATOM 688 C C . ASP A 1 94 ? -23.104 1.522 31.854 1.00 93.62 94 ASP A C 1
ATOM 690 O O . ASP A 1 94 ? -23.015 1.706 30.639 1.00 93.62 94 ASP A O 1
ATOM 694 N N . SER A 1 95 ? -22.666 2.424 32.736 1.00 94.62 95 SER A N 1
ATOM 695 C CA . SER A 1 95 ? -22.036 3.687 32.333 1.00 94.62 95 SER A CA 1
ATOM 696 C C . SER A 1 95 ? -20.722 3.455 31.577 1.00 94.62 95 SER A C 1
ATOM 698 O O . SER A 1 95 ? -20.469 4.089 30.554 1.00 94.62 95 SER A O 1
ATOM 700 N N . LEU A 1 96 ? -19.890 2.514 32.034 1.00 94.25 96 LEU A N 1
ATOM 701 C CA . LEU A 1 96 ? -18.638 2.161 31.360 1.00 94.25 96 LEU A CA 1
ATOM 702 C C . LEU A 1 96 ? -18.880 1.460 30.015 1.00 94.25 96 LEU A C 1
ATOM 704 O O . LEU A 1 96 ? -18.178 1.746 29.046 1.00 94.25 96 LEU A O 1
ATOM 708 N N . ARG A 1 97 ? -19.899 0.596 29.914 1.00 93.00 97 ARG A N 1
ATOM 709 C CA . ARG A 1 97 ? -20.327 -0.008 28.639 1.00 93.00 97 ARG A CA 1
ATOM 710 C C . ARG A 1 97 ? -20.803 1.049 27.647 1.00 93.00 97 ARG A C 1
ATOM 712 O O . ARG A 1 97 ? -20.434 0.989 26.478 1.00 93.00 97 ARG A O 1
ATOM 719 N N . ALA A 1 98 ? -21.561 2.041 28.115 1.00 93.50 98 ALA A N 1
ATOM 720 C CA . ALA A 1 98 ? -21.994 3.160 27.285 1.00 93.50 98 ALA A CA 1
ATOM 721 C C . ALA A 1 98 ? -20.814 4.002 26.765 1.00 93.50 98 ALA A C 1
ATOM 723 O O . ALA A 1 98 ? -20.909 4.566 25.681 1.00 93.50 98 ALA A O 1
ATOM 724 N N . LEU A 1 99 ? -19.694 4.061 27.498 1.00 92.94 99 LEU A N 1
ATOM 725 C CA . LEU A 1 99 ? -18.453 4.711 27.053 1.00 92.94 99 LEU A CA 1
ATOM 726 C C . LEU A 1 99 ? -17.599 3.835 26.128 1.00 92.94 99 LEU A C 1
ATOM 728 O O . LEU A 1 99 ? -16.843 4.375 25.322 1.00 92.94 99 LEU A O 1
ATOM 732 N N . LEU A 1 100 ? -17.703 2.509 26.232 1.00 93.88 100 LEU A N 1
ATOM 733 C CA . LEU A 1 100 ? -16.999 1.574 25.354 1.00 93.88 100 LEU A CA 1
ATOM 734 C C . LEU A 1 100 ? -17.548 1.625 23.926 1.00 93.88 100 LEU A C 1
ATOM 736 O O . LEU A 1 100 ? -16.762 1.652 22.985 1.00 93.88 100 LEU A O 1
ATOM 740 N N . LEU A 1 101 ? -18.873 1.711 23.779 1.00 91.75 101 LEU A N 1
ATOM 741 C CA . LEU A 1 101 ? -19.553 1.726 22.482 1.00 91.75 101 LEU A CA 1
ATOM 742 C C . LEU A 1 101 ? -19.016 2.798 21.501 1.00 91.75 101 LEU A C 1
ATOM 744 O O . LEU A 1 101 ? -18.587 2.436 20.410 1.00 91.75 101 LEU A O 1
ATOM 748 N N . PRO A 1 102 ? -18.916 4.095 21.862 1.00 93.56 102 PRO A N 1
ATOM 749 C CA . PRO A 1 102 ? -18.369 5.102 20.953 1.00 93.56 102 PRO A CA 1
ATOM 750 C C . PRO A 1 102 ? -16.871 4.913 20.660 1.00 93.56 102 PRO A C 1
ATOM 752 O O . PRO A 1 102 ? -16.398 5.366 19.621 1.00 93.56 102 PRO A O 1
ATOM 755 N N . VAL A 1 103 ? -16.107 4.264 21.552 1.00 92.75 103 VAL A N 1
ATOM 756 C CA . VAL A 1 103 ? -14.688 3.947 21.304 1.00 92.75 103 VAL A CA 1
ATOM 757 C C . VAL A 1 103 ? -14.569 2.835 20.265 1.00 92.75 103 VAL A C 1
ATOM 759 O O . VAL A 1 103 ? -13.752 2.952 19.352 1.00 92.75 103 VAL A O 1
ATOM 762 N N . THR A 1 104 ? -15.388 1.787 20.376 1.00 92.75 104 THR A N 1
ATOM 763 C CA . THR A 1 104 ? -15.418 0.698 19.392 1.00 92.75 104 THR A CA 1
ATOM 764 C C . THR A 1 104 ? -15.950 1.178 18.045 1.00 92.75 104 THR A C 1
ATOM 766 O O . THR A 1 104 ? -15.328 0.889 17.031 1.00 92.75 104 THR A O 1
ATOM 769 N N . ASP A 1 105 ? -16.995 2.011 18.027 1.00 92.75 105 ASP A N 1
ATOM 770 C CA . ASP A 1 105 ? -17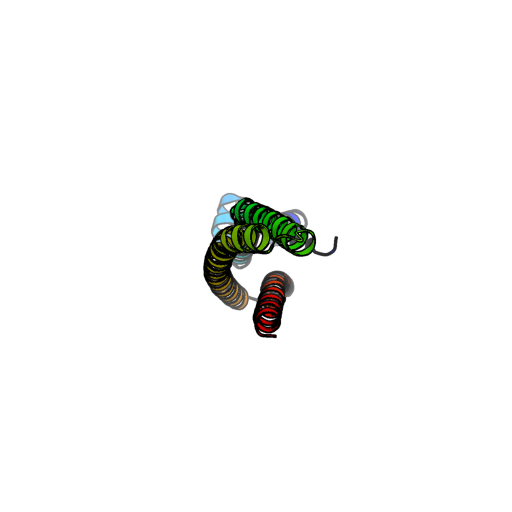.545 2.574 16.786 1.00 92.75 105 ASP A CA 1
ATOM 771 C C . ASP A 1 105 ? -16.513 3.451 16.056 1.00 92.75 105 ASP A C 1
ATOM 773 O O . ASP A 1 105 ? -16.335 3.348 14.841 1.00 92.75 105 ASP A O 1
ATOM 777 N N . ALA A 1 106 ? -15.783 4.297 16.794 1.00 90.81 106 ALA A N 1
ATOM 778 C CA . ALA A 1 106 ? -14.714 5.113 16.223 1.00 90.81 106 ALA A CA 1
ATOM 779 C C . ALA A 1 106 ? -13.573 4.254 15.653 1.00 90.81 106 ALA A C 1
ATOM 781 O O . ALA A 1 106 ? -13.031 4.573 14.592 1.00 90.81 106 ALA A O 1
ATOM 782 N N . ALA A 1 107 ? -13.221 3.160 16.336 1.00 89.25 107 ALA A N 1
ATOM 783 C CA . ALA A 1 107 ? -12.212 2.223 15.857 1.00 89.25 107 ALA A CA 1
ATOM 784 C C . ALA A 1 107 ? -12.674 1.507 14.579 1.00 89.25 107 ALA A C 1
ATOM 786 O O . ALA A 1 107 ? -11.912 1.449 13.617 1.00 89.25 107 ALA A O 1
ATOM 787 N N . ASP A 1 108 ? -13.920 1.038 14.527 1.00 89.75 108 ASP A N 1
ATOM 788 C CA . ASP A 1 108 ? -14.481 0.346 13.363 1.00 89.75 108 ASP A CA 1
ATOM 789 C C . ASP A 1 108 ? -14.521 1.248 12.121 1.00 89.75 108 ASP A C 1
ATOM 791 O O . ASP A 1 108 ? -14.110 0.832 11.033 1.00 89.75 108 ASP A O 1
ATOM 795 N N . ILE A 1 109 ? -14.931 2.512 12.279 1.00 90.94 109 ILE A N 1
ATOM 796 C CA . ILE A 1 109 ? -14.917 3.510 11.197 1.00 90.94 109 ILE A CA 1
ATOM 797 C C . ILE A 1 109 ? -13.491 3.743 10.682 1.00 90.94 109 ILE A C 1
ATOM 799 O O . ILE A 1 109 ? -13.262 3.809 9.468 1.00 90.94 109 ILE A O 1
ATOM 803 N N . LEU A 1 110 ? -12.518 3.855 11.589 1.00 90.00 110 LEU A N 1
ATOM 804 C CA . LEU A 1 110 ? -11.126 4.084 11.214 1.00 90.00 110 LEU A CA 1
ATOM 805 C C . LEU A 1 110 ? -10.518 2.852 10.527 1.00 90.00 110 LEU A C 1
ATOM 807 O O . LEU A 1 110 ? -9.843 2.990 9.508 1.00 90.00 110 LEU A O 1
ATOM 811 N N . VAL A 1 111 ? -10.819 1.641 11.009 1.00 88.88 111 VAL A N 1
ATOM 812 C CA . VAL A 1 111 ? -10.432 0.385 10.348 1.00 88.88 111 VAL A CA 1
ATOM 813 C C . VAL A 1 111 ? -11.031 0.302 8.946 1.00 88.88 111 VAL A C 1
ATOM 815 O O . VAL A 1 111 ? -10.326 -0.107 8.020 1.00 88.88 111 VAL A O 1
ATOM 818 N N . ALA A 1 112 ? -12.298 0.681 8.763 1.00 84.19 112 ALA A N 1
ATOM 819 C CA . ALA A 1 112 ? -12.953 0.684 7.456 1.00 84.19 112 ALA A CA 1
ATOM 820 C C . ALA A 1 112 ? -12.289 1.680 6.490 1.00 84.19 112 ALA A C 1
ATOM 822 O O . ALA A 1 112 ? -11.936 1.306 5.373 1.00 84.19 112 ALA A O 1
ATOM 823 N N . THR A 1 113 ? -12.018 2.902 6.949 1.00 86.06 113 THR A N 1
ATOM 824 C CA . THR A 1 113 ? -11.339 3.937 6.151 1.00 86.06 113 THR A CA 1
ATOM 825 C C . THR A 1 113 ? -9.933 3.500 5.731 1.00 86.06 113 THR A C 1
ATOM 827 O O . THR A 1 113 ? -9.581 3.552 4.552 1.00 86.06 113 THR A O 1
ATOM 830 N N . LEU A 1 114 ? -9.134 2.998 6.680 1.00 86.75 114 LEU A N 1
ATOM 831 C CA . LEU A 1 114 ? -7.790 2.477 6.411 1.00 86.75 114 LEU A CA 1
ATOM 832 C C . LEU A 1 114 ? -7.818 1.312 5.422 1.00 86.75 114 LEU A C 1
ATOM 834 O O . LEU A 1 114 ? -6.982 1.219 4.529 1.00 86.75 114 LEU A O 1
ATOM 838 N N . SER A 1 115 ? -8.799 0.428 5.583 1.00 83.94 115 SER A N 1
ATOM 839 C CA . SER A 1 115 ? -9.021 -0.730 4.724 1.00 83.94 115 SER A CA 1
ATOM 840 C C . SER A 1 115 ? -9.309 -0.352 3.276 1.00 83.94 115 SER A C 1
ATOM 842 O O . SER A 1 115 ? -8.787 -0.996 2.366 1.00 83.94 115 SER A O 1
ATOM 844 N N . GLU A 1 116 ? -10.160 0.649 3.069 1.00 83.38 116 GLU A N 1
ATOM 845 C CA . GLU A 1 116 ? -10.533 1.143 1.747 1.00 83.38 116 GLU A CA 1
ATOM 846 C C . GLU A 1 116 ? -9.362 1.870 1.079 1.00 83.38 116 GLU A C 1
ATOM 848 O O . GLU A 1 116 ? -9.007 1.539 -0.054 1.00 83.38 116 GLU A O 1
ATOM 853 N N . SER A 1 117 ? -8.703 2.772 1.815 1.00 81.81 117 SER A N 1
ATOM 854 C CA . SER A 1 117 ? -7.513 3.498 1.355 1.00 81.81 117 SER A CA 1
ATOM 855 C C . SER A 1 117 ? -6.397 2.546 0.917 1.00 81.81 117 SER A C 1
ATOM 857 O O . SER A 1 117 ? -5.895 2.638 -0.205 1.00 81.81 117 SER A O 1
ATOM 859 N N . ASP A 1 118 ? -6.069 1.554 1.751 1.00 83.69 118 ASP A N 1
ATOM 860 C CA . ASP A 1 118 ? -5.088 0.530 1.396 1.00 83.69 118 ASP A CA 1
ATOM 861 C C . ASP A 1 118 ? -5.517 -0.289 0.169 1.00 83.69 118 ASP A C 1
ATOM 863 O O . ASP A 1 118 ? -4.692 -0.597 -0.690 1.00 83.69 118 ASP A O 1
ATOM 867 N N . SER A 1 119 ? -6.791 -0.684 0.080 1.00 80.19 119 SER A N 1
ATOM 868 C CA . SER A 1 119 ? -7.277 -1.510 -1.031 1.00 80.19 119 SER A CA 1
ATOM 869 C C . SER A 1 119 ? -7.153 -0.785 -2.370 1.00 80.19 119 SER A C 1
ATOM 871 O O . SER A 1 119 ? -6.721 -1.383 -3.360 1.00 80.19 119 SER A O 1
ATOM 873 N N . LEU A 1 120 ? -7.518 0.497 -2.404 1.00 81.56 120 LEU A N 1
ATOM 874 C CA . LEU A 1 120 ? -7.378 1.337 -3.591 1.00 81.56 120 LEU A CA 1
ATOM 875 C C . LEU A 1 120 ? -5.905 1.504 -3.964 1.00 81.56 120 LEU A C 1
ATOM 877 O O . LEU A 1 120 ? -5.538 1.271 -5.114 1.00 81.56 120 LEU A O 1
ATOM 881 N N . PHE A 1 121 ? -5.050 1.813 -2.985 1.00 86.38 121 PHE A N 1
ATOM 882 C CA . PHE A 1 121 ? -3.615 1.959 -3.208 1.00 86.38 121 PHE A CA 1
ATOM 883 C C . PHE A 1 121 ? -2.991 0.694 -3.814 1.00 86.38 121 PHE A C 1
ATOM 885 O O . PHE A 1 121 ? -2.321 0.756 -4.845 1.00 86.38 121 PHE A O 1
ATOM 892 N N . TRP A 1 122 ? -3.248 -0.477 -3.227 1.00 82.69 122 TRP A N 1
ATOM 893 C CA . TRP A 1 122 ? -2.655 -1.726 -3.708 1.00 82.69 122 TRP A CA 1
ATOM 894 C C . TRP A 1 122 ? -3.186 -2.175 -5.071 1.00 82.69 122 TRP A C 1
ATOM 896 O O . TRP A 1 122 ? -2.452 -2.846 -5.797 1.00 82.69 122 TRP A O 1
ATOM 906 N N . THR A 1 123 ? -4.405 -1.772 -5.443 1.00 81.25 123 THR A N 1
ATOM 907 C CA . THR A 1 123 ? -4.924 -1.959 -6.807 1.00 81.25 123 THR A CA 1
ATOM 908 C C . THR A 1 123 ? -4.097 -1.143 -7.803 1.00 81.25 123 THR A C 1
ATOM 910 O O . THR A 1 123 ? -3.588 -1.697 -8.773 1.00 81.25 123 THR A O 1
ATOM 913 N N . THR A 1 124 ? -3.832 0.132 -7.502 1.00 80.88 124 THR A N 1
ATOM 914 C CA . THR A 1 124 ? -2.967 0.992 -8.327 1.00 80.88 124 THR A CA 1
ATOM 915 C C . THR A 1 124 ? -1.543 0.443 -8.447 1.00 80.88 124 THR A C 1
ATOM 917 O O . THR A 1 124 ? -0.972 0.435 -9.536 1.00 80.88 124 THR A O 1
ATOM 920 N N . VAL A 1 125 ? -0.960 -0.068 -7.355 1.00 78.56 125 VAL A N 1
ATOM 921 C CA . VAL A 1 125 ? 0.377 -0.691 -7.392 1.00 78.56 125 VAL A CA 1
ATOM 922 C C . VAL A 1 125 ? 0.388 -1.929 -8.291 1.00 78.56 125 VAL A C 1
ATOM 924 O O . VAL A 1 125 ? 1.379 -2.173 -8.978 1.00 78.56 125 VAL A O 1
ATOM 927 N N . LEU A 1 126 ? -0.687 -2.723 -8.298 1.00 80.50 126 LEU A N 1
ATOM 928 C CA . LEU A 1 126 ? -0.800 -3.899 -9.161 1.00 80.50 126 LEU A CA 1
ATOM 929 C C . LEU A 1 126 ? -0.840 -3.492 -10.635 1.00 80.50 126 LEU A C 1
ATOM 931 O O . LEU A 1 126 ? -0.070 -4.030 -11.428 1.00 80.50 126 LEU A O 1
ATOM 935 N N . ASP A 1 127 ? -1.670 -2.514 -10.986 1.00 80.12 127 ASP A N 1
ATOM 936 C CA . ASP A 1 127 ? -1.770 -2.012 -12.358 1.00 80.12 127 ASP A CA 1
ATOM 937 C C . ASP A 1 127 ? -0.440 -1.413 -12.839 1.00 80.12 127 ASP A C 1
ATOM 939 O O . ASP A 1 127 ? 0.014 -1.701 -13.952 1.00 80.12 127 ASP A O 1
ATOM 943 N N . ALA A 1 128 ? 0.243 -0.656 -11.974 1.00 80.00 128 ALA A N 1
ATOM 944 C CA . ALA A 1 128 ? 1.578 -0.136 -12.251 1.00 80.00 128 ALA A CA 1
ATOM 945 C C . ALA A 1 128 ? 2.591 -1.272 -12.457 1.00 80.00 128 ALA A C 1
ATOM 947 O O . ALA A 1 128 ? 3.328 -1.273 -13.439 1.00 80.00 128 ALA A O 1
ATOM 948 N N . THR A 1 129 ? 2.593 -2.283 -11.585 1.00 75.50 129 THR A N 1
ATOM 949 C CA . THR A 1 129 ? 3.500 -3.436 -11.700 1.00 75.50 129 THR A CA 1
ATOM 950 C C . THR A 1 129 ? 3.252 -4.218 -12.992 1.00 75.50 129 THR A C 1
ATOM 952 O O . THR A 1 129 ? 4.207 -4.556 -13.684 1.00 75.50 129 THR A O 1
ATOM 955 N N . ASN A 1 130 ? 1.990 -4.458 -13.360 1.00 79.50 130 ASN A N 1
ATOM 956 C CA . ASN A 1 130 ? 1.626 -5.130 -14.611 1.00 79.50 130 ASN A CA 1
ATOM 957 C C . ASN A 1 130 ? 2.061 -4.323 -15.841 1.00 79.50 130 ASN A C 1
ATOM 959 O O . ASN A 1 130 ? 2.551 -4.894 -16.812 1.00 79.50 130 ASN A O 1
ATOM 963 N N . THR A 1 131 ? 1.930 -2.996 -15.786 1.00 81.50 131 THR A N 1
ATOM 964 C CA . THR A 1 131 ? 2.408 -2.099 -16.847 1.00 81.50 131 THR A CA 1
ATOM 965 C C . THR A 1 131 ? 3.926 -2.195 -17.000 1.00 81.50 131 THR A C 1
ATOM 967 O O . THR A 1 131 ? 4.421 -2.343 -18.115 1.00 81.50 131 THR A O 1
ATOM 970 N N . LEU A 1 132 ? 4.668 -2.166 -15.890 1.00 78.00 132 LEU A N 1
ATOM 971 C CA . LEU A 1 132 ? 6.127 -2.288 -15.893 1.00 78.00 132 LEU A CA 1
ATOM 972 C C . LEU A 1 132 ? 6.585 -3.678 -16.369 1.00 78.00 132 LEU A C 1
ATOM 974 O O . LEU A 1 132 ? 7.574 -3.776 -17.087 1.00 78.00 132 LEU A O 1
ATOM 978 N N . LEU A 1 133 ? 5.855 -4.747 -16.030 1.00 76.00 133 LEU A N 1
ATOM 979 C CA . LEU A 1 133 ? 6.110 -6.092 -16.561 1.00 76.00 133 LEU A CA 1
ATOM 980 C C . LEU A 1 133 ? 5.926 -6.133 -18.082 1.00 76.00 133 LEU A C 1
ATOM 982 O O . LEU A 1 133 ? 6.817 -6.602 -18.778 1.00 76.00 133 LEU A O 1
ATOM 986 N N . ALA A 1 134 ? 4.837 -5.567 -18.608 1.00 79.38 134 ALA A N 1
ATOM 987 C CA . ALA A 1 134 ? 4.607 -5.506 -20.051 1.00 79.38 134 ALA A CA 1
ATOM 988 C C . ALA A 1 134 ? 5.671 -4.668 -20.788 1.00 79.38 134 ALA A C 1
ATOM 990 O O . ALA A 1 134 ? 6.090 -5.023 -21.888 1.00 79.38 134 ALA A O 1
ATOM 991 N N . GLN A 1 135 ? 6.135 -3.570 -20.179 1.00 74.94 135 GLN A N 1
ATOM 992 C CA . GLN A 1 135 ? 7.258 -2.783 -20.703 1.00 74.94 135 GLN A CA 1
ATOM 993 C C . GLN A 1 135 ? 8.552 -3.599 -20.726 1.00 74.94 135 GLN A C 1
ATOM 995 O O . GLN A 1 135 ? 9.280 -3.560 -21.712 1.00 74.94 135 GLN A O 1
ATOM 1000 N N . ASN A 1 136 ? 8.818 -4.362 -19.664 1.00 77.00 136 ASN A N 1
ATOM 1001 C CA . ASN A 1 136 ? 9.982 -5.231 -19.590 1.00 77.00 136 ASN A CA 1
ATOM 1002 C C . ASN A 1 136 ? 9.928 -6.378 -20.612 1.00 77.00 136 ASN A C 1
ATOM 1004 O O . ASN A 1 136 ? 10.943 -6.696 -21.224 1.00 77.00 136 ASN A O 1
ATOM 1008 N N . ASP A 1 137 ? 8.754 -6.973 -20.836 1.00 76.12 137 ASP A N 1
ATOM 1009 C CA . ASP A 1 137 ? 8.546 -8.016 -21.848 1.00 76.12 137 ASP A CA 1
ATOM 1010 C C . ASP A 1 137 ? 8.870 -7.514 -23.260 1.00 76.12 137 ASP A C 1
ATOM 1012 O O . ASP A 1 137 ? 9.418 -8.267 -24.069 1.00 76.12 137 ASP A O 1
ATOM 1016 N N . GLY A 1 138 ? 8.561 -6.241 -23.530 1.00 76.69 138 GLY A N 1
ATOM 1017 C CA . GLY A 1 138 ? 8.844 -5.556 -24.790 1.00 76.69 138 GLY A CA 1
ATOM 1018 C C . GLY A 1 138 ? 10.311 -5.178 -25.009 1.00 76.69 138 GLY A C 1
ATOM 1019 O O . GLY A 1 138 ? 10.647 -4.766 -26.119 1.00 76.69 138 GLY A O 1
ATOM 1020 N N . LEU A 1 139 ? 11.180 -5.325 -24.001 1.00 74.69 139 LEU A N 1
ATOM 1021 C CA . LEU A 1 139 ? 12.617 -5.125 -24.175 1.00 74.69 139 LEU A CA 1
ATOM 1022 C C . LEU A 1 139 ? 13.212 -6.244 -25.039 1.00 74.69 139 LEU A C 1
ATOM 1024 O O . LEU A 1 139 ? 12.917 -7.429 -24.827 1.00 74.69 139 LEU A O 1
ATOM 1028 N N . ASP A 1 140 ? 14.087 -5.853 -25.969 1.00 69.50 140 ASP A N 1
ATOM 1029 C CA . ASP A 1 140 ? 14.901 -6.790 -26.743 1.00 69.50 140 ASP A CA 1
ATOM 1030 C C . ASP A 1 140 ? 15.707 -7.698 -25.802 1.00 69.50 140 ASP A C 1
ATOM 1032 O O . ASP A 1 140 ? 16.240 -7.253 -24.790 1.00 69.50 140 ASP A O 1
ATOM 1036 N N . ASP A 1 141 ? 15.783 -8.984 -26.119 1.00 65.56 141 ASP A N 1
ATOM 1037 C CA . ASP A 1 141 ? 16.564 -9.989 -25.396 1.00 65.56 141 ASP A CA 1
ATOM 1038 C C . ASP A 1 141 ? 17.512 -10.770 -26.319 1.00 65.56 141 ASP A C 1
ATOM 1040 O O . ASP A 1 141 ? 18.122 -11.758 -25.905 1.00 65.56 141 ASP A O 1
ATOM 1044 N N . SER A 1 142 ? 17.688 -10.293 -27.557 1.00 68.50 142 SER A N 1
ATOM 1045 C CA . SER A 1 142 ? 18.514 -10.924 -28.587 1.00 68.50 142 SER A CA 1
ATOM 1046 C C . SER A 1 142 ? 19.993 -11.052 -28.196 1.00 68.50 142 SER A C 1
ATOM 1048 O O . SER A 1 142 ? 20.683 -11.973 -28.644 1.00 68.50 142 SER A O 1
ATOM 1050 N N . ALA A 1 143 ? 20.479 -10.167 -27.321 1.00 53.56 143 ALA A N 1
ATOM 1051 C CA . ALA A 1 143 ? 21.818 -10.208 -26.754 1.00 53.56 143 ALA A CA 1
ATOM 1052 C C . ALA A 1 143 ? 21.806 -10.687 -25.294 1.00 53.56 143 ALA A C 1
ATOM 1054 O O . ALA A 1 143 ? 20.951 -10.311 -24.493 1.00 53.56 143 ALA A O 1
ATOM 1055 N N . TRP A 1 144 ? 22.817 -11.470 -24.901 1.00 43.28 144 TRP A N 1
ATOM 1056 C CA . TRP A 1 144 ? 22.872 -12.096 -23.571 1.00 43.28 144 TRP A CA 1
ATOM 1057 C C . TRP A 1 144 ? 22.812 -11.092 -22.402 1.00 43.28 144 TRP A C 1
ATOM 1059 O O . TRP A 1 144 ? 22.243 -11.398 -21.355 1.00 43.28 144 TRP A O 1
ATOM 1069 N N . HIS A 1 145 ? 23.388 -9.898 -22.572 1.00 50.34 145 HIS A N 1
ATOM 1070 C CA . HIS A 1 145 ? 23.392 -8.849 -21.551 1.00 50.34 145 HIS A CA 1
ATOM 1071 C C . HIS A 1 145 ? 22.0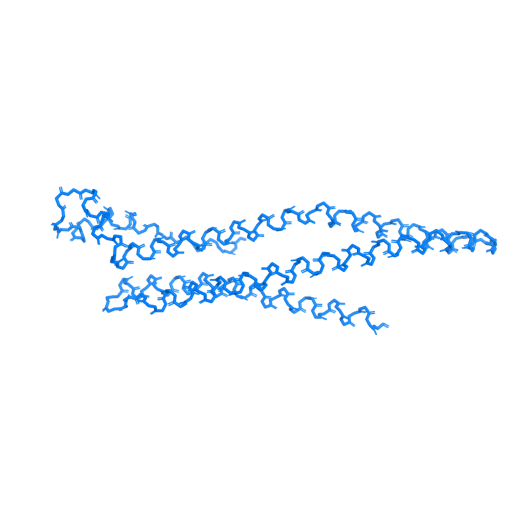36 -8.134 -21.461 1.00 50.34 145 HIS A C 1
ATOM 1073 O O . HIS A 1 145 ? 21.644 -7.725 -20.372 1.00 50.34 145 HIS A O 1
ATOM 1079 N N . TYR A 1 146 ? 21.284 -8.070 -22.563 1.00 64.00 146 TYR A N 1
ATOM 1080 C CA . TYR A 1 146 ? 19.904 -7.589 -22.569 1.00 64.00 146 TYR A CA 1
ATOM 1081 C C . TYR A 1 146 ? 18.960 -8.591 -21.897 1.00 64.00 146 TYR A C 1
ATOM 1083 O O . TYR A 1 146 ? 18.172 -8.226 -21.025 1.00 64.00 146 TYR A O 1
ATOM 1091 N N . TRP A 1 147 ? 19.130 -9.882 -22.196 1.00 58.91 147 TRP A N 1
ATOM 1092 C CA . TRP A 1 147 ? 18.406 -10.967 -21.532 1.00 58.91 147 TRP A CA 1
ATOM 1093 C C . TRP A 1 147 ? 18.622 -10.985 -20.008 1.00 58.91 147 TRP A C 1
ATOM 1095 O O . TRP A 1 147 ? 17.667 -11.106 -19.238 1.00 58.91 147 TRP A O 1
ATOM 1105 N N . ALA A 1 148 ? 19.871 -10.844 -19.549 1.00 52.06 148 ALA A N 1
ATOM 1106 C CA . ALA A 1 148 ? 20.192 -10.847 -18.120 1.00 52.06 148 ALA A CA 1
ATOM 1107 C C . ALA A 1 148 ? 19.540 -9.666 -17.381 1.00 52.06 148 ALA A C 1
ATOM 1109 O O . ALA A 1 148 ? 19.003 -9.828 -16.284 1.00 52.06 148 ALA A O 1
ATOM 1110 N N . GLU A 1 149 ? 19.550 -8.493 -18.006 1.00 62.69 149 GLU A N 1
ATOM 1111 C CA . GLU A 1 149 ? 18.961 -7.268 -17.479 1.00 62.69 149 GLU A CA 1
ATOM 1112 C C . GLU A 1 149 ? 17.426 -7.346 -17.405 1.00 62.69 149 GLU A C 1
ATOM 1114 O O . GLU A 1 149 ? 16.837 -7.089 -16.351 1.00 62.69 149 GLU A O 1
ATOM 1119 N N . LYS A 1 150 ? 16.780 -7.827 -18.474 1.00 67.25 150 LYS A N 1
ATOM 1120 C CA . LYS A 1 150 ? 15.342 -8.135 -18.503 1.00 67.25 150 LYS A CA 1
ATOM 1121 C C . LYS A 1 150 ? 14.945 -9.048 -17.342 1.00 67.25 150 LYS A C 1
ATOM 1123 O O . LYS A 1 150 ? 13.955 -8.795 -16.654 1.00 67.25 150 LYS A O 1
ATOM 1128 N N . ARG A 1 151 ? 15.760 -10.068 -17.048 1.00 67.31 151 ARG A N 1
ATOM 1129 C CA . ARG A 1 151 ? 15.501 -11.018 -15.958 1.00 67.31 151 ARG A CA 1
ATOM 1130 C C . ARG A 1 151 ? 15.668 -10.406 -14.563 1.00 67.31 151 ARG A C 1
ATOM 1132 O O . ARG A 1 151 ? 14.945 -10.792 -13.644 1.00 67.31 151 ARG A O 1
ATOM 1139 N N . LEU A 1 152 ? 16.581 -9.452 -14.378 1.00 66.81 152 LEU A N 1
ATOM 1140 C CA . LEU A 1 152 ? 16.728 -8.725 -13.110 1.00 66.81 152 LEU A CA 1
ATOM 1141 C C . LEU A 1 152 ? 15.517 -7.827 -12.829 1.00 66.81 152 LEU A C 1
ATOM 1143 O O . LEU A 1 152 ? 15.005 -7.826 -11.706 1.00 66.81 152 LEU A O 1
ATOM 1147 N N . ASN A 1 153 ? 15.018 -7.132 -13.850 1.00 67.75 153 ASN A N 1
ATOM 1148 C CA . ASN A 1 153 ? 13.805 -6.323 -13.749 1.00 67.75 153 ASN A CA 1
ATOM 1149 C C . ASN A 1 153 ? 12.578 -7.187 -13.415 1.00 67.75 153 ASN A C 1
ATOM 1151 O O . ASN A 1 153 ? 11.814 -6.841 -12.513 1.00 67.75 153 ASN A O 1
ATOM 1155 N N . GLU A 1 154 ? 12.428 -8.360 -14.042 1.00 68.31 154 GLU A N 1
ATOM 1156 C CA . GLU A 1 154 ? 11.373 -9.323 -13.687 1.00 68.31 154 GLU A CA 1
ATOM 1157 C C . GLU A 1 154 ? 11.460 -9.769 -12.229 1.00 68.31 154 GLU A C 1
ATOM 1159 O O . GLU A 1 154 ? 10.437 -9.871 -11.556 1.00 68.31 154 GLU A O 1
ATOM 1164 N N . ILE A 1 155 ? 12.658 -10.060 -11.713 1.00 66.44 155 ILE A N 1
ATOM 1165 C CA . ILE A 1 155 ? 12.836 -10.455 -10.309 1.00 66.44 155 ILE A CA 1
ATOM 1166 C C . ILE A 1 155 ? 12.408 -9.313 -9.379 1.00 66.44 155 ILE A C 1
ATOM 1168 O O . ILE A 1 155 ? 11.686 -9.555 -8.406 1.00 66.44 155 ILE A O 1
ATOM 1172 N N . ALA A 1 156 ? 12.808 -8.076 -9.684 1.00 66.12 156 ALA A N 1
ATOM 1173 C CA . ALA A 1 156 ? 12.421 -6.902 -8.910 1.00 66.12 156 ALA A CA 1
ATOM 1174 C C . ALA A 1 156 ? 10.894 -6.708 -8.908 1.00 66.12 156 ALA A C 1
ATOM 1176 O O . ALA A 1 156 ? 10.295 -6.581 -7.838 1.00 66.12 156 ALA A O 1
ATOM 1177 N N . LEU A 1 157 ? 10.252 -6.778 -10.075 1.00 68.19 157 LEU A N 1
ATOM 1178 C CA . LEU A 1 157 ? 8.801 -6.637 -10.230 1.00 68.19 157 LEU A CA 1
ATOM 1179 C C . LEU A 1 157 ? 8.033 -7.777 -9.547 1.00 68.19 157 LEU A C 1
ATOM 1181 O O . LEU A 1 157 ? 7.135 -7.522 -8.747 1.00 68.19 157 LEU A O 1
ATOM 1185 N N . ASN A 1 158 ? 8.451 -9.030 -9.743 1.00 68.69 158 ASN A N 1
ATOM 1186 C CA . ASN A 1 158 ? 7.849 -10.190 -9.080 1.00 68.69 158 ASN A CA 1
ATOM 1187 C C . ASN A 1 158 ? 7.978 -10.124 -7.552 1.00 68.69 158 ASN A C 1
ATOM 1189 O O . ASN A 1 158 ? 7.104 -10.610 -6.831 1.00 68.69 158 ASN A O 1
ATOM 1193 N N . SER A 1 159 ? 9.045 -9.512 -7.027 1.00 72.12 159 SER A N 1
ATOM 1194 C CA . SER A 1 159 ? 9.190 -9.297 -5.584 1.00 72.12 159 SER A CA 1
ATOM 1195 C C . SER A 1 159 ? 8.133 -8.328 -5.032 1.00 72.12 159 SER A C 1
ATOM 1197 O O . SER A 1 159 ? 7.624 -8.543 -3.926 1.00 72.12 159 SER A O 1
ATOM 1199 N N . LEU A 1 160 ? 7.739 -7.310 -5.810 1.00 67.69 160 LEU A N 1
ATOM 1200 C CA . LEU A 1 160 ? 6.652 -6.388 -5.467 1.00 67.69 160 LEU A CA 1
ATOM 1201 C C . LEU A 1 160 ? 5.303 -7.115 -5.496 1.00 67.69 160 LEU A C 1
ATOM 1203 O O . LEU A 1 160 ? 4.544 -7.036 -4.527 1.00 67.69 160 LEU A O 1
ATOM 1207 N N . THR A 1 161 ? 5.056 -7.927 -6.527 1.00 66.12 161 THR A N 1
ATOM 1208 C CA . THR A 1 161 ? 3.860 -8.778 -6.620 1.00 66.12 161 THR A CA 1
ATOM 1209 C C . THR A 1 161 ? 3.776 -9.771 -5.455 1.00 66.12 161 THR A C 1
ATOM 1211 O O . THR A 1 161 ? 2.712 -9.992 -4.878 1.00 66.12 161 THR A O 1
ATOM 1214 N N . HIS A 1 162 ? 4.900 -10.348 -5.023 1.00 66.44 162 HIS A N 1
ATOM 1215 C CA . HIS A 1 162 ? 4.923 -11.256 -3.876 1.00 66.44 162 HIS A CA 1
ATOM 1216 C C . HIS A 1 162 ? 4.555 -10.548 -2.561 1.00 66.44 162 HIS A C 1
ATOM 1218 O O . HIS A 1 162 ? 3.790 -11.091 -1.756 1.00 66.44 162 HIS A O 1
ATOM 1224 N N . ARG A 1 163 ? 5.042 -9.316 -2.344 1.00 63.28 163 ARG A N 1
ATOM 1225 C CA . ARG A 1 163 ? 4.648 -8.487 -1.188 1.00 63.28 163 ARG A CA 1
ATOM 1226 C C . ARG A 1 163 ? 3.139 -8.216 -1.183 1.00 63.28 163 ARG A C 1
ATOM 1228 O O . ARG A 1 163 ? 2.519 -8.312 -0.123 1.00 63.28 163 ARG A O 1
ATOM 1235 N N . GLN A 1 164 ? 2.537 -7.984 -2.350 1.00 63.38 164 GLN A N 1
ATOM 1236 C CA . GLN A 1 164 ? 1.082 -7.842 -2.490 1.00 63.38 164 GLN A CA 1
ATOM 1237 C C . GLN A 1 164 ? 0.327 -9.126 -2.136 1.00 63.38 164 GLN A C 1
ATOM 1239 O O . GLN A 1 164 ? -0.643 -9.079 -1.382 1.00 63.38 164 GLN A O 1
ATOM 1244 N N . VAL A 1 165 ? 0.777 -10.290 -2.617 1.00 58.94 165 VAL A N 1
ATOM 1245 C CA . VAL A 1 165 ? 0.141 -11.578 -2.285 1.00 58.94 165 VAL A CA 1
ATOM 1246 C C . VAL A 1 165 ? 0.152 -11.820 -0.774 1.00 58.94 165 VAL A C 1
ATOM 1248 O O . VAL A 1 165 ? -0.847 -12.273 -0.209 1.00 58.94 165 VAL A O 1
ATOM 1251 N N . ILE A 1 166 ? 1.251 -11.487 -0.093 1.00 68.56 166 ILE A N 1
ATOM 1252 C CA . ILE A 1 166 ? 1.329 -11.561 1.372 1.00 68.56 166 ILE A CA 1
ATOM 1253 C C . ILE A 1 166 ? 0.341 -10.583 2.022 1.00 68.56 166 ILE A C 1
ATOM 1255 O O . ILE A 1 166 ? -0.363 -10.973 2.957 1.00 68.56 166 ILE A O 1
ATOM 1259 N N . TYR A 1 167 ? 0.265 -9.343 1.535 1.00 66.50 167 TYR A N 1
ATOM 1260 C CA . TYR A 1 167 ? -0.673 -8.336 2.036 1.00 66.50 167 TYR A CA 1
ATOM 1261 C C . TYR A 1 167 ? -2.133 -8.810 1.921 1.00 66.50 167 TYR A C 1
ATOM 1263 O O . TYR A 1 167 ? -2.846 -8.867 2.926 1.00 66.50 167 TYR A O 1
ATOM 1271 N N . ILE A 1 168 ? -2.555 -9.263 0.736 1.00 60.19 168 ILE A N 1
ATOM 1272 C CA . ILE A 1 168 ? -3.911 -9.773 0.476 1.00 60.19 168 ILE A CA 1
ATOM 1273 C C . ILE A 1 168 ? -4.225 -10.974 1.379 1.00 60.19 168 ILE A C 1
ATOM 1275 O O . ILE A 1 168 ? -5.286 -11.023 2.002 1.00 60.19 168 ILE A O 1
ATOM 1279 N N . ARG A 1 169 ? -3.289 -11.922 1.530 1.00 64.44 169 ARG A N 1
ATOM 1280 C CA . ARG A 1 169 ? -3.466 -13.077 2.430 1.00 64.44 169 ARG A CA 1
ATOM 1281 C C . ARG A 1 169 ? -3.664 -12.658 3.886 1.00 64.44 169 ARG A C 1
ATOM 1283 O O . ARG A 1 169 ? -4.524 -13.221 4.561 1.00 64.44 169 ARG A O 1
ATOM 1290 N N . ARG A 1 170 ? -2.908 -11.668 4.374 1.00 69.19 170 ARG A N 1
ATOM 1291 C CA . ARG A 1 170 ? -3.067 -11.133 5.738 1.00 69.19 170 ARG A CA 1
ATOM 1292 C C . ARG A 1 170 ? -4.424 -10.458 5.928 1.00 69.19 170 ARG A C 1
ATOM 1294 O O . ARG A 1 170 ? -5.046 -10.655 6.967 1.00 69.19 170 ARG A O 1
ATOM 1301 N N . ARG A 1 171 ? -4.911 -9.727 4.923 1.00 63.66 171 ARG A N 1
ATOM 1302 C CA . ARG A 1 171 ? -6.234 -9.083 4.950 1.00 63.66 171 ARG A CA 1
ATOM 1303 C C . ARG A 1 171 ? -7.372 -10.101 4.974 1.00 63.66 171 ARG A C 1
ATOM 1305 O O . ARG A 1 171 ? -8.279 -9.965 5.789 1.00 63.66 171 ARG A O 1
ATOM 1312 N N . ILE A 1 172 ? -7.289 -11.156 4.161 1.00 56.47 172 ILE A N 1
ATOM 1313 C CA . ILE A 1 172 ? -8.254 -12.267 4.193 1.00 56.47 172 ILE A CA 1
ATOM 1314 C C . ILE A 1 172 ? -8.239 -12.945 5.569 1.00 56.47 172 ILE A C 1
ATOM 1316 O O . ILE A 1 172 ? -9.299 -13.166 6.152 1.00 56.47 172 ILE A O 1
ATOM 1320 N N . ALA A 1 173 ? -7.059 -13.228 6.129 1.00 60.00 173 ALA A N 1
ATOM 1321 C CA . ALA A 1 173 ? -6.943 -13.831 7.457 1.00 60.00 173 ALA A CA 1
ATOM 1322 C C . ALA A 1 173 ? -7.557 -12.946 8.559 1.00 60.00 173 ALA A C 1
ATOM 1324 O O . ALA A 1 173 ? -8.328 -13.449 9.374 1.00 60.00 173 ALA A O 1
ATOM 1325 N N . ALA A 1 174 ? -7.282 -11.637 8.543 1.00 58.72 174 ALA A N 1
ATOM 1326 C CA . ALA A 1 174 ? -7.853 -10.679 9.489 1.00 58.72 174 ALA A CA 1
ATOM 1327 C C . ALA A 1 174 ? -9.385 -10.609 9.380 1.00 58.72 174 ALA A C 1
ATOM 1329 O O . ALA A 1 174 ? -10.070 -10.771 10.383 1.00 58.72 174 ALA A O 1
ATOM 1330 N N . ALA A 1 175 ? -9.930 -10.493 8.164 1.00 47.78 175 ALA A N 1
ATOM 1331 C CA . ALA A 1 175 ? -11.377 -10.469 7.932 1.00 47.78 175 ALA A CA 1
ATOM 1332 C C . ALA A 1 175 ? -12.084 -11.779 8.335 1.00 47.78 175 ALA A C 1
ATOM 1334 O O . ALA A 1 175 ? -13.271 -11.774 8.660 1.00 47.78 175 ALA A O 1
ATOM 1335 N N . THR A 1 176 ? -11.369 -12.909 8.313 1.00 48.50 176 THR A N 1
ATOM 1336 C CA . THR A 1 176 ? -11.906 -14.212 8.739 1.00 48.50 176 THR A CA 1
ATOM 1337 C C . THR A 1 176 ? -11.867 -14.374 10.263 1.00 48.50 176 THR A C 1
ATOM 1339 O O . THR A 1 176 ? -12.718 -15.065 10.819 1.00 48.50 176 THR A O 1
ATOM 1342 N N . ALA A 1 177 ? -10.915 -13.729 10.947 1.00 48.34 177 ALA A N 1
ATOM 1343 C CA . ALA A 1 177 ? -10.799 -13.749 12.404 1.00 48.34 177 ALA A CA 1
ATOM 1344 C C . ALA A 1 177 ? -11.894 -12.918 13.093 1.00 48.34 177 ALA A C 1
ATOM 1346 O O . ALA A 1 177 ? -12.397 -13.340 14.122 1.00 48.34 177 ALA A O 1
ATOM 1347 N N . THR A 1 178 ? -12.326 -11.801 12.500 1.00 43.25 178 THR A N 1
ATOM 1348 C CA . THR A 1 178 ? -13.404 -10.947 13.042 1.00 43.25 178 THR A CA 1
ATOM 1349 C C . THR A 1 178 ? -14.808 -11.561 12.911 1.00 43.25 178 THR A C 1
ATOM 1351 O O . THR A 1 178 ? -15.761 -11.038 13.475 1.00 43.25 1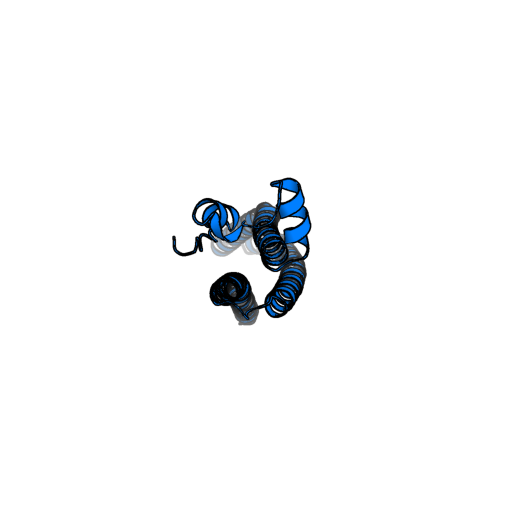78 THR A O 1
ATOM 1354 N N . ARG A 1 179 ? -14.967 -12.653 12.145 1.00 42.16 179 ARG A N 1
ATOM 1355 C CA . ARG A 1 179 ? -16.252 -13.360 11.944 1.00 42.16 179 ARG A CA 1
ATOM 1356 C C . ARG A 1 179 ? -16.436 -14.593 12.843 1.00 42.16 179 ARG A C 1
ATOM 1358 O O . ARG A 1 179 ? -17.420 -15.310 12.662 1.00 42.16 179 ARG A O 1
ATOM 1365 N N . ARG A 1 180 ? -15.492 -14.883 13.740 1.00 39.69 180 ARG A N 1
ATOM 1366 C CA . ARG A 1 180 ? -15.559 -15.982 14.717 1.00 39.69 180 ARG A CA 1
ATOM 1367 C C . ARG A 1 180 ? -15.673 -15.422 16.121 1.00 39.69 180 ARG A C 1
ATOM 1369 O O . ARG A 1 180 ? -16.383 -16.071 16.915 1.00 39.69 180 ARG A O 1
#

Foldseek 3Di:
DPDPPVLPQVVVVCVVPVVVVPPDPDPVSVQVVCCVALNVLLVVLVVLLVVLVVVVVVLVVVCPVLVVVLVVLVVVLVVLVVVLVVDPDPVSNVVSVVVNVVSVVVNVVSCVVNVVSVVVSLVVSVVSLVVSLVSLVPRDPVDPVSVVSSVSSVVSSVVSVVVSVVVVVVVVVVVVVVVD

Radius of gyration: 25.78 Å; chains: 1; bounding box: 59×30×74 Å